Protein AF-A0A527YZM3-F1 (afdb_monomer_lite)

Sequence (149 aa):
MTVSALVGGSALVGWNDLCHLYRPLRWGQVRGITWFAPILLNGREAQDLFDSALMQARTQACFAGFRKSNPGDPNPFATKDAADGAGDSQKVTRIEPGMIVDIGNSDMVFAQPSSQSQFGTVYLAAMQAMAAGAGITYDQLTGDLRQAN

Secondary structure (DSSP, 8-state):
------TTS-----GGG--------STT--SPPPTTTTTHHHHHHHHHHHHHHHHHHHHHH---PPPP--TT---TT--S----------------TT------S-------------HHHHHHHHHHHHHHHHTS-HHHHH--GGG--

Foldseek 3Di:
DDDPDDDPDDDDDDPVVDDQDADDPDPPDPHHDDLQVQLVVLVVVLVVLVVVVVVVVQVQLQPAAEDDDDPPDDDPPPDPPPPDDDDDPPPCPDRHGPHYDYDPDDDDDDPPPDPDDPSPVVSLVSLCSSCVSSVHHSCVRPVDCVPVD

pLDDT: mean 70.95, std 18.46, range [32.25, 92.31]

Radius of gyration: 30.12 Å; chains: 1; bounding box: 59×42×77 Å

Structure (mmCIF, N/CA/C/O backbone):
data_AF-A0A527YZM3-F1
#
_entry.id   AF-A0A527YZM3-F1
#
loop_
_atom_site.group_PDB
_atom_site.id
_atom_site.type_symbol
_atom_site.label_atom_id
_atom_site.label_alt_id
_atom_site.label_comp_id
_atom_site.label_asym_id
_atom_site.label_entity_id
_atom_site.label_seq_id
_atom_site.pdbx_PDB_ins_code
_atom_site.Cartn_x
_atom_site.Cartn_y
_atom_site.Cartn_z
_atom_site.occupancy
_atom_site.B_iso_or_equiv
_atom_site.auth_seq_id
_atom_site.auth_comp_id
_atom_site.auth_asym_id
_atom_site.auth_atom_id
_atom_site.pdbx_PDB_model_num
ATOM 1 N N . MET A 1 1 ? 29.987 -31.267 -21.619 1.00 36.47 1 MET A N 1
ATOM 2 C CA . MET A 1 1 ? 29.862 -32.084 -20.393 1.00 36.47 1 MET A CA 1
ATOM 3 C C . MET A 1 1 ? 28.502 -31.782 -19.791 1.00 36.47 1 MET A C 1
ATOM 5 O O . MET A 1 1 ? 28.274 -30.669 -19.344 1.00 36.47 1 MET A O 1
ATOM 9 N N . THR A 1 2 ? 27.567 -32.713 -19.933 1.00 41.66 2 THR A N 1
ATOM 10 C CA . THR A 1 2 ? 26.144 -32.557 -19.607 1.00 41.66 2 THR A CA 1
ATOM 11 C C . THR A 1 2 ? 25.916 -32.754 -18.113 1.00 41.66 2 THR A C 1
ATOM 13 O O . THR A 1 2 ? 25.962 -33.881 -17.623 1.00 41.66 2 THR A O 1
ATOM 16 N N . VAL A 1 3 ? 25.668 -31.665 -17.386 1.00 52.94 3 VAL A N 1
ATOM 17 C CA . VAL A 1 3 ? 25.149 -31.742 -16.019 1.00 52.94 3 VAL A CA 1
ATOM 18 C C . VAL A 1 3 ? 23.649 -31.995 -16.124 1.00 52.94 3 VAL A C 1
ATOM 20 O O . VAL A 1 3 ? 22.881 -31.109 -16.488 1.00 52.94 3 VAL A O 1
ATOM 23 N N . SER A 1 4 ? 23.248 -33.235 -15.851 1.00 54.28 4 SER A N 1
ATOM 24 C CA . SER A 1 4 ? 21.857 -33.608 -15.605 1.00 54.28 4 SER A CA 1
ATOM 25 C C . SER A 1 4 ? 21.381 -32.859 -14.361 1.00 54.28 4 SER A C 1
ATOM 27 O O . SER A 1 4 ? 21.715 -33.243 -13.240 1.00 54.28 4 SER A O 1
ATOM 29 N N . ALA A 1 5 ? 20.650 -31.762 -14.551 1.00 58.91 5 ALA A N 1
ATOM 30 C CA . ALA A 1 5 ? 20.049 -31.018 -13.457 1.00 58.91 5 ALA A CA 1
ATOM 31 C C . ALA A 1 5 ? 18.966 -31.886 -12.797 1.00 58.91 5 ALA A C 1
ATOM 33 O O . ALA A 1 5 ? 17.949 -32.212 -13.407 1.00 58.91 5 ALA A O 1
ATOM 34 N N . LEU A 1 6 ? 19.217 -32.293 -11.553 1.00 55.84 6 LEU A N 1
ATOM 35 C CA . LEU A 1 6 ? 18.223 -32.905 -10.676 1.00 55.84 6 LEU A CA 1
ATOM 36 C C . LEU A 1 6 ? 17.009 -31.972 -10.568 1.00 55.84 6 LEU A C 1
ATOM 38 O O . LEU A 1 6 ? 17.157 -30.791 -10.246 1.00 55.84 6 LEU A O 1
ATOM 42 N N . VAL A 1 7 ? 15.812 -32.507 -10.818 1.00 59.00 7 VAL A N 1
ATOM 43 C CA . VAL A 1 7 ? 14.542 -31.812 -10.574 1.00 59.00 7 VAL A CA 1
ATOM 44 C C . VAL A 1 7 ? 14.512 -31.385 -9.102 1.00 59.00 7 VAL A C 1
ATOM 46 O O . VAL A 1 7 ? 14.465 -32.230 -8.213 1.00 59.00 7 VAL A O 1
ATOM 49 N N . GLY A 1 8 ? 14.596 -30.075 -8.854 1.00 68.94 8 GLY A N 1
ATOM 50 C CA . GLY A 1 8 ? 14.582 -29.472 -7.514 1.00 68.94 8 GLY A CA 1
ATOM 51 C C . GLY A 1 8 ? 15.895 -28.823 -7.050 1.00 68.94 8 GLY A C 1
ATOM 52 O O . GLY A 1 8 ? 15.898 -28.189 -5.999 1.00 68.94 8 GLY A O 1
ATOM 53 N N . GLY A 1 9 ? 16.993 -28.934 -7.807 1.00 75.19 9 GLY A N 1
ATOM 54 C CA . GLY A 1 9 ? 18.253 -28.234 -7.513 1.00 75.19 9 GLY A CA 1
ATOM 55 C C . GLY A 1 9 ? 18.388 -26.903 -8.260 1.00 75.19 9 GLY A C 1
ATOM 56 O O . GLY A 1 9 ? 17.908 -26.769 -9.386 1.00 75.19 9 GLY A O 1
ATOM 57 N N . SER A 1 10 ? 19.071 -25.914 -7.671 1.00 81.94 10 SER A N 1
ATOM 58 C CA . SER A 1 10 ? 19.512 -24.737 -8.428 1.00 81.94 10 SER A CA 1
ATOM 59 C C . SER A 1 10 ? 20.664 -25.128 -9.362 1.00 81.94 10 SER A C 1
ATOM 61 O O . SER A 1 10 ? 21.609 -25.804 -8.957 1.00 81.94 10 SER A O 1
ATOM 63 N N . ALA A 1 11 ? 20.583 -24.722 -10.628 1.00 84.56 11 ALA A N 1
ATOM 64 C CA . ALA A 1 11 ? 21.623 -24.948 -11.626 1.00 84.56 11 ALA A CA 1
ATOM 65 C C . ALA A 1 11 ? 22.196 -23.603 -12.081 1.00 84.56 11 ALA A C 1
ATOM 67 O O . ALA A 1 11 ? 21.454 -22.640 -12.282 1.00 84.56 11 ALA A O 1
ATOM 68 N N . LEU A 1 12 ? 23.518 -23.529 -12.239 1.00 85.62 12 LEU A N 1
ATOM 69 C CA . LEU A 1 12 ? 24.164 -22.356 -12.821 1.00 85.62 12 LEU A CA 1
ATOM 70 C C . LEU A 1 12 ? 23.927 -22.361 -14.332 1.00 85.62 12 LEU A C 1
ATOM 72 O O . LEU A 1 12 ? 24.246 -23.335 -15.011 1.00 85.62 12 LEU A O 1
ATOM 76 N N . VAL A 1 13 ? 23.374 -21.265 -14.841 1.00 86.88 13 VAL A N 1
ATOM 77 C CA . VAL A 1 13 ? 23.091 -21.059 -16.264 1.00 86.88 13 VAL A CA 1
ATOM 78 C C . VAL A 1 13 ? 24.084 -20.038 -16.815 1.00 86.88 13 VAL A C 1
ATOM 80 O O . VAL A 1 13 ? 24.404 -19.052 -16.148 1.00 86.88 13 VAL A O 1
ATOM 83 N N . GLY A 1 14 ? 24.609 -20.293 -18.015 1.00 90.38 14 GLY A N 1
ATOM 84 C CA . GLY A 1 14 ? 25.520 -19.370 -18.688 1.00 90.38 14 GLY A CA 1
ATOM 85 C C . GLY A 1 14 ? 24.815 -18.070 -19.082 1.00 90.38 14 GLY A C 1
ATOM 86 O O . GLY A 1 14 ? 23.632 -18.071 -19.404 1.00 90.38 14 GLY A O 1
ATOM 87 N N . TRP A 1 15 ? 25.544 -16.950 -19.097 1.00 86.25 15 TRP A N 1
ATOM 88 C CA . TRP A 1 15 ? 24.963 -15.634 -19.407 1.00 86.25 15 TRP A CA 1
ATOM 89 C C . TRP A 1 15 ? 24.286 -15.569 -20.786 1.00 86.25 15 TRP A C 1
ATOM 91 O O . TRP A 1 15 ? 23.282 -14.885 -20.945 1.00 86.25 15 TRP A O 1
ATOM 101 N N . ASN A 1 16 ? 24.800 -16.317 -21.766 1.00 92.31 16 ASN A N 1
ATOM 102 C CA . ASN A 1 16 ? 24.246 -16.362 -23.123 1.00 92.31 16 ASN A CA 1
ATOM 103 C C . ASN A 1 16 ? 22.832 -16.963 -23.186 1.00 92.31 16 ASN A C 1
ATOM 105 O O . ASN A 1 16 ? 22.102 -16.676 -24.130 1.00 92.31 16 ASN A O 1
ATOM 109 N N . ASP A 1 17 ? 22.442 -17.745 -22.178 1.00 90.00 17 ASP A N 1
ATOM 110 C CA . ASP A 1 17 ? 21.125 -18.379 -22.093 1.00 90.00 17 ASP A CA 1
ATOM 111 C C . ASP A 1 17 ? 20.143 -17.545 -21.240 1.00 90.00 17 ASP A C 1
ATOM 113 O O . ASP A 1 17 ? 19.024 -17.977 -20.961 1.00 90.00 17 ASP A O 1
ATOM 117 N N . LEU A 1 18 ? 20.548 -16.341 -20.807 1.00 88.19 18 LEU A N 1
ATOM 118 C CA . LEU A 1 18 ? 19.763 -15.444 -19.961 1.00 88.19 18 LEU A CA 1
ATOM 119 C C . LEU A 1 18 ? 19.460 -14.129 -20.687 1.00 88.19 18 LEU A C 1
ATOM 121 O O . LEU A 1 18 ? 20.354 -13.375 -21.064 1.00 88.19 18 LEU A O 1
ATOM 125 N N . CYS A 1 19 ? 18.173 -13.798 -20.807 1.00 89.56 19 CYS A N 1
ATOM 126 C CA . CYS A 1 19 ? 17.732 -12.477 -21.246 1.00 89.56 19 CYS A CA 1
ATOM 127 C C . CYS A 1 19 ? 17.281 -11.653 -20.033 1.00 89.56 19 CYS A C 1
ATOM 129 O O . CYS A 1 19 ? 16.235 -11.921 -19.441 1.00 89.56 19 CYS A O 1
ATOM 131 N N . HIS A 1 20 ? 18.064 -10.641 -19.650 1.00 87.88 20 HIS A N 1
ATOM 132 C CA . HIS A 1 20 ? 17.682 -9.722 -18.579 1.00 87.88 20 HIS A CA 1
ATOM 133 C C . HIS A 1 20 ? 16.810 -8.584 -19.128 1.00 87.88 20 HIS A C 1
ATOM 135 O O . HIS A 1 20 ? 17.315 -7.571 -19.612 1.00 87.88 20 HIS A O 1
ATOM 141 N N . LEU A 1 21 ? 15.490 -8.754 -19.045 1.00 89.56 21 LEU A N 1
ATOM 142 C CA . LEU A 1 21 ? 14.517 -7.761 -19.493 1.00 89.56 21 LEU A CA 1
ATOM 143 C C . LEU A 1 21 ? 14.154 -6.794 -18.360 1.00 89.56 21 LEU A C 1
ATOM 145 O O . LEU A 1 21 ? 13.626 -7.199 -17.326 1.00 89.56 21 LEU A O 1
ATOM 149 N N . TYR A 1 22 ? 14.379 -5.499 -18.571 1.00 91.25 22 TYR A N 1
ATOM 150 C CA . TYR A 1 22 ? 13.883 -4.452 -17.680 1.00 91.25 22 TYR A CA 1
ATOM 151 C C . TYR A 1 22 ? 13.657 -3.136 -18.428 1.00 91.25 22 TYR A C 1
ATOM 153 O O . TYR A 1 22 ? 14.207 -2.914 -19.505 1.00 91.25 22 TYR A O 1
ATOM 161 N N . ARG A 1 23 ? 12.849 -2.241 -17.843 1.00 86.75 23 ARG A N 1
ATOM 162 C CA . ARG A 1 23 ? 12.602 -0.892 -18.372 1.00 86.75 23 ARG A CA 1
ATOM 163 C C . ARG A 1 23 ? 13.543 0.121 -17.698 1.00 86.75 23 ARG A C 1
ATOM 165 O O . ARG A 1 23 ? 13.353 0.378 -16.505 1.00 86.75 23 ARG A O 1
ATOM 172 N N . PRO A 1 24 ? 14.532 0.701 -18.405 1.00 87.94 24 PRO A N 1
ATOM 173 C CA . PRO A 1 24 ? 15.398 1.731 -17.839 1.00 87.94 24 PRO A CA 1
ATOM 174 C C . PRO A 1 24 ? 14.622 3.046 -17.685 1.00 87.94 24 PRO A C 1
ATOM 176 O O . PRO A 1 24 ? 14.065 3.564 -18.649 1.00 87.94 24 PRO A O 1
ATOM 179 N N . LEU A 1 25 ? 14.575 3.580 -16.465 1.00 87.38 25 LEU A N 1
ATOM 180 C CA . LEU A 1 25 ? 13.955 4.873 -16.142 1.00 87.38 25 LEU A CA 1
ATOM 181 C C . LEU A 1 25 ? 15.002 5.980 -15.952 1.00 87.38 25 LEU A C 1
ATOM 183 O O . LEU A 1 25 ? 14.692 7.156 -16.122 1.00 87.38 25 LEU A O 1
ATOM 187 N N . ARG A 1 26 ? 16.245 5.615 -15.610 1.00 87.06 26 ARG A N 1
ATOM 188 C CA . ARG A 1 26 ? 17.369 6.544 -15.433 1.00 87.06 26 ARG A CA 1
ATOM 189 C C . ARG A 1 26 ? 18.675 5.943 -15.956 1.00 87.06 26 ARG A C 1
ATOM 191 O O . ARG A 1 26 ? 18.864 4.727 -15.943 1.00 87.06 26 ARG A O 1
ATOM 198 N N . TRP A 1 27 ? 19.593 6.804 -16.387 1.00 86.88 27 TRP A N 1
ATOM 199 C CA . TRP A 1 27 ? 20.959 6.427 -16.762 1.00 86.88 27 TRP A CA 1
ATOM 200 C C . TRP A 1 27 ? 21.686 5.756 -15.583 1.00 86.88 27 TRP A C 1
ATOM 202 O O . TRP A 1 27 ? 21.597 6.222 -14.448 1.00 86.88 27 TRP A O 1
ATOM 212 N N . GLY A 1 28 ? 22.390 4.651 -15.854 1.00 87.75 28 GLY A N 1
ATOM 213 C CA . GLY A 1 28 ? 23.114 3.865 -14.842 1.00 87.75 28 GLY A CA 1
ATOM 214 C C . GLY A 1 28 ? 22.273 2.828 -14.083 1.00 87.75 28 GLY A C 1
ATOM 215 O O . GLY A 1 28 ? 22.784 2.169 -13.181 1.00 87.75 28 GLY A O 1
ATOM 216 N N . GLN A 1 29 ? 20.993 2.653 -14.425 1.00 89.56 29 GLN A N 1
ATOM 217 C CA . GLN A 1 29 ? 20.125 1.666 -13.782 1.00 89.56 29 GLN A CA 1
ATOM 218 C C . GLN A 1 29 ? 20.462 0.234 -14.234 1.00 89.56 29 GLN A C 1
ATOM 220 O O . GLN A 1 29 ? 20.272 -0.113 -15.399 1.00 89.56 29 GLN A O 1
ATOM 225 N N . VAL A 1 30 ? 20.909 -0.604 -13.290 1.00 86.75 30 VAL A N 1
ATOM 226 C CA . VAL A 1 30 ? 21.290 -2.014 -13.527 1.00 86.75 30 VAL A CA 1
ATOM 227 C C . VAL A 1 30 ? 20.115 -2.986 -13.339 1.00 86.75 30 VAL A C 1
ATOM 229 O O . VAL A 1 30 ? 20.194 -4.120 -13.787 1.00 86.75 30 VAL A O 1
ATOM 232 N N . ARG A 1 31 ? 19.021 -2.578 -12.677 1.00 89.12 31 ARG A N 1
ATOM 233 C CA . ARG A 1 31 ? 17.845 -3.429 -12.391 1.00 89.12 31 ARG A CA 1
ATOM 234 C C . ARG A 1 31 ? 16.541 -2.686 -12.631 1.00 89.12 31 ARG A C 1
ATOM 236 O O . ARG A 1 31 ? 16.467 -1.490 -12.362 1.00 89.12 31 ARG A O 1
ATOM 243 N N . GLY A 1 32 ? 15.503 -3.393 -13.068 1.00 88.88 32 GLY A N 1
ATOM 244 C CA . GLY A 1 32 ? 14.159 -2.831 -13.207 1.00 88.88 32 GLY A CA 1
ATOM 245 C C . GLY A 1 32 ? 13.563 -2.371 -11.876 1.00 88.88 32 GLY A C 1
ATOM 246 O O . GLY A 1 32 ? 13.768 -3.003 -10.843 1.00 88.88 32 GLY A O 1
ATOM 247 N N . ILE A 1 33 ? 12.810 -1.272 -11.913 1.00 89.00 33 ILE A N 1
ATOM 248 C CA . ILE A 1 33 ? 11.929 -0.863 -10.813 1.00 89.00 33 ILE A CA 1
ATOM 249 C C . ILE A 1 33 ? 10.553 -1.474 -11.089 1.00 89.00 33 ILE A C 1
ATOM 251 O O . ILE A 1 33 ? 10.064 -1.408 -12.218 1.00 89.00 33 ILE A O 1
ATOM 255 N N . THR A 1 34 ? 9.944 -2.079 -10.069 1.00 88.25 34 THR A N 1
ATOM 256 C CA . THR A 1 34 ? 8.600 -2.662 -10.181 1.00 88.25 34 THR A CA 1
ATOM 257 C C . THR A 1 34 ? 7.547 -1.585 -10.449 1.00 88.25 34 THR A C 1
ATOM 259 O O . THR A 1 34 ? 7.631 -0.477 -9.918 1.00 88.25 34 THR A O 1
ATOM 262 N N . TRP A 1 35 ? 6.525 -1.911 -11.241 1.00 85.75 35 TRP A N 1
ATOM 263 C CA . TRP A 1 35 ? 5.382 -1.022 -11.470 1.00 85.75 35 TRP A CA 1
ATOM 264 C C . TRP A 1 35 ? 4.565 -0.751 -10.205 1.00 85.75 35 TRP A C 1
ATOM 266 O O . TRP A 1 35 ? 3.903 0.274 -10.134 1.00 85.75 35 TRP A O 1
ATOM 276 N N . PHE A 1 36 ? 4.668 -1.607 -9.185 1.00 87.31 36 PHE A N 1
ATOM 277 C CA . PHE A 1 36 ? 3.984 -1.422 -7.901 1.00 87.31 36 PHE A CA 1
ATOM 278 C C . PHE A 1 36 ? 4.716 -0.483 -6.935 1.00 87.31 36 PHE A C 1
ATOM 280 O O . PHE A 1 36 ? 4.185 -0.168 -5.874 1.00 87.31 36 PHE A O 1
ATOM 287 N N . ALA A 1 37 ? 5.915 -0.003 -7.286 1.00 89.31 37 ALA A N 1
ATOM 288 C CA . ALA A 1 37 ? 6.712 0.879 -6.437 1.00 89.31 37 ALA A CA 1
ATOM 289 C C . ALA A 1 37 ? 5.948 2.113 -5.899 1.00 89.31 37 ALA A C 1
ATOM 291 O O . ALA A 1 37 ? 6.059 2.364 -4.699 1.00 89.31 37 ALA A O 1
ATOM 292 N N . PRO A 1 38 ? 5.146 2.856 -6.696 1.00 86.81 38 PRO A N 1
ATOM 293 C CA . PRO A 1 38 ? 4.397 4.015 -6.195 1.00 86.81 38 PRO A CA 1
ATOM 294 C C . PRO A 1 38 ? 3.220 3.658 -5.270 1.00 86.81 38 PRO A C 1
ATOM 296 O O . PRO A 1 38 ? 2.677 4.536 -4.606 1.00 86.81 38 PRO A O 1
ATOM 299 N N . ILE A 1 39 ? 2.813 2.388 -5.210 1.00 91.19 39 ILE A N 1
ATOM 300 C CA . ILE A 1 39 ? 1.630 1.943 -4.457 1.00 91.19 39 ILE A CA 1
ATOM 301 C C . ILE A 1 39 ? 2.014 1.394 -3.087 1.00 91.19 39 ILE A C 1
ATOM 303 O O . ILE A 1 39 ? 1.189 1.401 -2.183 1.00 91.19 39 ILE A O 1
ATOM 307 N N . LEU A 1 40 ? 3.262 0.950 -2.904 1.00 90.75 40 LEU A N 1
ATOM 308 C CA . LEU A 1 40 ? 3.697 0.248 -1.692 1.00 90.75 40 LEU A CA 1
ATOM 309 C C . LEU A 1 40 ? 3.356 0.994 -0.396 1.00 90.75 40 LEU A C 1
ATOM 311 O O . LEU A 1 40 ? 2.886 0.373 0.555 1.00 90.75 40 LEU A O 1
ATOM 315 N N . LEU A 1 41 ? 3.573 2.313 -0.362 1.00 90.88 41 LEU A N 1
ATOM 316 C CA . LEU A 1 41 ? 3.270 3.119 0.820 1.00 90.88 41 LEU A CA 1
ATOM 317 C C . LEU A 1 41 ? 1.757 3.225 1.059 1.00 90.88 41 LEU A C 1
ATOM 319 O O . LEU A 1 41 ? 1.295 2.909 2.150 1.00 90.88 41 LEU A O 1
ATOM 323 N N . ASN A 1 42 ? 0.992 3.569 0.021 1.00 88.50 42 ASN A N 1
ATOM 324 C CA . ASN A 1 42 ? -0.470 3.656 0.097 1.00 88.50 42 ASN A CA 1
ATOM 325 C C . ASN A 1 42 ? -1.109 2.316 0.503 1.00 88.50 42 ASN A C 1
ATOM 327 O O . ASN A 1 42 ? -2.053 2.288 1.286 1.00 88.50 42 ASN A O 1
ATOM 331 N N . GLY A 1 43 ? -0.580 1.194 0.003 1.00 89.62 43 GLY A N 1
ATOM 332 C CA . GLY A 1 43 ? -1.045 -0.146 0.362 1.00 89.62 43 GLY A CA 1
ATOM 333 C C . GLY A 1 43 ? -0.811 -0.475 1.831 1.00 89.62 43 GLY A C 1
ATOM 334 O O . GLY A 1 43 ? -1.695 -1.032 2.480 1.00 89.62 43 GLY A O 1
ATOM 335 N N . ARG A 1 44 ? 0.341 -0.072 2.377 1.00 91.25 44 ARG A N 1
ATOM 336 C CA . ARG A 1 44 ? 0.622 -0.204 3.808 1.00 91.25 44 ARG A CA 1
ATOM 337 C C . ARG A 1 44 ? -0.334 0.641 4.647 1.00 91.25 44 ARG A C 1
ATOM 339 O O . ARG A 1 44 ? -0.937 0.121 5.575 1.00 91.25 44 ARG A O 1
ATOM 346 N N . GLU A 1 45 ? -0.501 1.912 4.304 1.00 89.69 45 GLU A N 1
ATOM 347 C CA . GLU A 1 45 ? -1.387 2.820 5.042 1.00 89.69 45 GLU A CA 1
ATOM 348 C C . GLU A 1 45 ? -2.849 2.352 5.003 1.00 89.69 45 GLU A C 1
ATOM 350 O O . GLU A 1 45 ? -3.5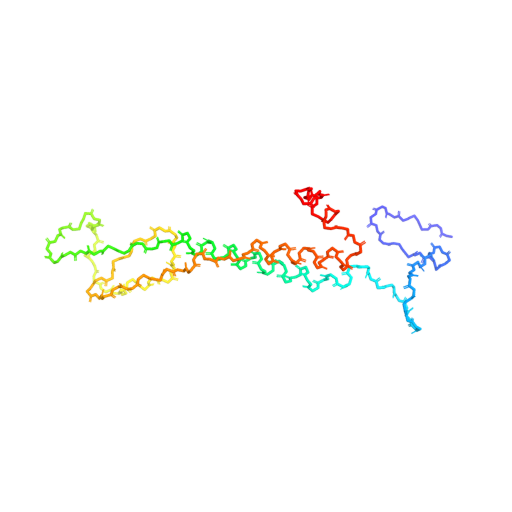47 2.407 6.015 1.00 89.69 45 GLU A O 1
ATOM 355 N N . ALA A 1 46 ? -3.306 1.815 3.867 1.00 89.44 46 ALA A N 1
ATOM 356 C CA . ALA A 1 46 ? -4.632 1.216 3.752 1.00 89.44 46 ALA A CA 1
ATOM 357 C C . ALA A 1 46 ? -4.793 -0.010 4.668 1.00 89.44 46 ALA A C 1
ATOM 359 O O . ALA A 1 46 ? -5.841 -0.177 5.292 1.00 89.44 46 ALA A O 1
ATOM 360 N N . GLN A 1 47 ? -3.764 -0.856 4.771 1.00 90.88 47 GLN A N 1
ATOM 361 C CA . GLN A 1 47 ? -3.768 -2.005 5.676 1.00 90.88 47 GLN A CA 1
ATOM 362 C C . GLN A 1 47 ? -3.779 -1.574 7.152 1.00 90.88 47 GLN A C 1
ATOM 364 O O . GLN A 1 47 ? -4.546 -2.127 7.940 1.00 90.88 47 GLN A O 1
ATOM 369 N N . ASP A 1 48 ? -2.994 -0.559 7.516 1.00 90.94 48 ASP A N 1
ATOM 370 C CA . ASP A 1 48 ? -2.952 -0.016 8.879 1.00 90.94 48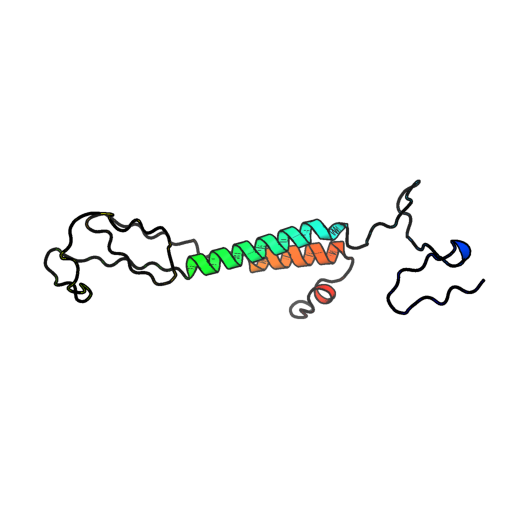 ASP A CA 1
ATOM 371 C C . ASP A 1 48 ? -4.305 0.626 9.267 1.00 90.94 48 ASP A C 1
ATOM 373 O O . ASP A 1 48 ? -4.807 0.456 10.385 1.00 90.94 48 ASP A O 1
ATOM 377 N N . LEU A 1 49 ? -4.961 1.311 8.323 1.00 88.94 49 LEU A N 1
ATOM 378 C CA . LEU A 1 49 ? -6.310 1.852 8.509 1.00 88.94 49 LEU A CA 1
ATOM 379 C C . LEU A 1 49 ? -7.335 0.737 8.770 1.00 88.94 49 LEU A C 1
ATOM 381 O O . LEU A 1 49 ? -8.183 0.863 9.652 1.00 88.94 49 LEU A O 1
ATOM 385 N N . PHE A 1 50 ?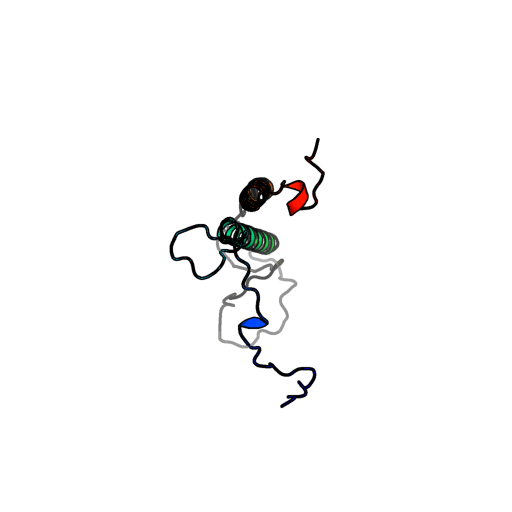 -7.263 -0.365 8.025 1.00 88.94 50 PHE A N 1
ATOM 386 C CA . PHE A 1 50 ? -8.137 -1.517 8.240 1.00 88.94 50 PHE A CA 1
ATOM 387 C C . PHE A 1 50 ? -7.965 -2.148 9.616 1.00 88.94 50 PHE A C 1
ATOM 389 O O . PHE A 1 50 ? -8.957 -2.440 10.286 1.00 88.94 50 PHE A O 1
ATOM 396 N N . ASP A 1 51 ? -6.720 -2.373 10.028 1.00 90.75 51 ASP A N 1
ATOM 397 C CA . ASP A 1 51 ? -6.434 -3.022 11.304 1.00 90.75 51 ASP A CA 1
ATOM 398 C C . ASP A 1 51 ? -6.874 -2.146 12.481 1.00 90.75 51 ASP A C 1
ATOM 400 O O . ASP A 1 51 ? -7.547 -2.616 13.400 1.00 90.75 51 ASP A O 1
ATOM 404 N N . SER A 1 52 ? -6.615 -0.837 12.408 1.00 87.69 52 SER A N 1
ATOM 405 C CA . SER A 1 52 ? -7.079 0.113 13.425 1.00 87.69 52 SER A CA 1
ATOM 406 C C . SER A 1 52 ? -8.607 0.185 13.510 1.00 87.69 52 SER A C 1
ATOM 408 O O . SER A 1 52 ? -9.158 0.183 14.614 1.00 87.69 52 SER A O 1
ATOM 410 N N . ALA A 1 53 ? -9.313 0.164 12.377 1.00 87.06 53 ALA A N 1
ATOM 411 C CA . ALA A 1 53 ? -10.773 0.124 12.356 1.00 87.06 53 ALA A CA 1
ATOM 412 C C . ALA A 1 53 ? -11.327 -1.183 12.946 1.00 87.06 53 ALA A C 1
ATOM 414 O O . ALA A 1 53 ? -12.287 -1.162 13.720 1.00 87.06 53 ALA A O 1
ATOM 415 N N . LEU A 1 54 ? -10.699 -2.323 12.647 1.00 87.00 54 LEU A N 1
ATOM 416 C CA . LEU A 1 54 ? -11.069 -3.611 13.229 1.00 87.00 54 LEU A CA 1
ATOM 417 C C . LEU A 1 54 ? -10.810 -3.640 14.743 1.00 87.00 54 LEU A C 1
ATOM 419 O O . LEU A 1 54 ? -11.642 -4.133 15.507 1.00 87.00 54 LEU A O 1
ATOM 423 N N . MET A 1 55 ? -9.684 -3.089 15.195 1.00 85.94 55 MET A N 1
ATOM 424 C CA . MET A 1 55 ? -9.349 -2.965 16.612 1.00 85.94 55 MET A CA 1
ATOM 425 C C . MET A 1 55 ? -10.324 -2.038 17.348 1.00 85.94 55 MET A C 1
ATOM 427 O O . MET A 1 55 ? -10.748 -2.354 18.465 1.00 85.94 55 MET A O 1
ATOM 431 N N . GLN A 1 56 ? -10.738 -0.938 16.716 1.00 83.00 56 GLN A N 1
ATOM 432 C CA . GLN A 1 56 ? -11.766 -0.048 17.246 1.00 83.00 56 GLN A CA 1
ATOM 433 C C . GLN A 1 56 ? -13.102 -0.782 17.379 1.00 83.00 56 GLN A C 1
ATOM 435 O O . GLN A 1 56 ? -13.705 -0.733 18.447 1.00 83.00 56 GLN A O 1
ATOM 440 N N . ALA A 1 57 ? -13.535 -1.512 16.348 1.00 82.69 57 ALA A N 1
ATOM 441 C CA . ALA A 1 57 ? -14.775 -2.287 16.384 1.00 82.69 57 ALA A CA 1
ATOM 442 C C . ALA A 1 57 ? -14.751 -3.365 17.481 1.00 82.69 57 ALA A C 1
ATOM 444 O O . ALA A 1 57 ? -15.730 -3.539 18.205 1.00 82.69 57 ALA A O 1
ATOM 445 N N . ARG A 1 58 ? -13.612 -4.047 17.665 1.00 81.25 58 ARG A N 1
ATOM 446 C CA . ARG A 1 58 ? -13.410 -4.999 18.770 1.00 81.25 58 ARG A CA 1
ATOM 447 C C . ARG A 1 58 ? -13.518 -4.314 20.129 1.00 81.25 58 ARG A C 1
ATOM 449 O O . ARG A 1 58 ? -14.227 -4.806 20.994 1.00 81.25 58 ARG A O 1
ATOM 456 N N . THR A 1 59 ? -12.868 -3.164 20.297 1.00 78.31 59 THR A N 1
ATOM 457 C CA . THR A 1 59 ? -12.925 -2.379 21.542 1.00 78.31 59 THR A CA 1
ATOM 458 C C . THR A 1 59 ? -14.337 -1.867 21.828 1.00 78.31 59 THR A C 1
ATOM 460 O O . THR A 1 59 ? -14.783 -1.908 22.967 1.00 78.31 59 THR A O 1
ATOM 463 N N . GLN A 1 60 ? -15.066 -1.426 20.802 1.00 75.19 60 GLN A N 1
ATOM 464 C CA . GLN A 1 60 ? -16.456 -0.981 20.922 1.00 75.19 60 GLN A CA 1
ATOM 465 C C . GLN A 1 60 ? -17.405 -2.125 21.281 1.00 75.19 60 GLN A C 1
ATOM 467 O O . GLN A 1 60 ? -18.318 -1.927 22.074 1.00 75.19 60 GLN A O 1
ATOM 472 N N . ALA A 1 61 ? -17.183 -3.326 20.740 1.00 71.31 61 ALA A N 1
ATOM 473 C CA . ALA A 1 61 ? -17.938 -4.512 21.136 1.00 71.31 61 ALA A CA 1
ATOM 474 C C . ALA A 1 61 ? -17.694 -4.881 22.608 1.00 71.31 61 ALA A C 1
ATOM 476 O O . ALA A 1 61 ? -18.549 -5.513 23.233 1.00 71.31 61 ALA A O 1
ATOM 477 N N . CYS A 1 62 ? -16.571 -4.446 23.189 1.00 69.94 62 CYS A N 1
ATOM 478 C CA . CYS A 1 62 ? -16.307 -4.567 24.613 1.00 69.94 62 CYS A CA 1
ATOM 479 C C . CYS A 1 62 ? -17.088 -3.552 25.455 1.00 69.94 62 CYS A C 1
ATOM 481 O O . CYS A 1 62 ? -16.508 -2.738 26.171 1.00 69.94 62 CYS A O 1
ATOM 483 N N . PHE A 1 63 ? -18.418 -3.631 25.425 1.00 59.22 63 PHE A N 1
ATOM 484 C CA . PHE A 1 63 ? -19.250 -2.964 26.419 1.00 59.22 63 PHE A CA 1
ATOM 485 C C . PHE A 1 63 ? -19.047 -3.639 27.779 1.00 59.22 63 PHE A C 1
ATOM 487 O O . PHE A 1 63 ? -19.573 -4.723 28.034 1.00 59.22 63 PHE A O 1
ATOM 494 N N . ALA A 1 64 ? -18.268 -3.001 28.651 1.00 55.09 64 ALA A N 1
ATOM 495 C CA . ALA A 1 64 ? -18.240 -3.327 30.067 1.00 55.09 64 ALA A CA 1
ATOM 496 C C . ALA A 1 64 ? -19.391 -2.578 30.752 1.00 55.09 64 ALA A C 1
ATOM 498 O O . ALA A 1 64 ? -19.345 -1.358 30.916 1.00 55.09 64 ALA A O 1
ATOM 499 N N . GLY A 1 65 ? -20.476 -3.281 31.075 1.00 52.78 65 GLY A N 1
ATOM 500 C CA . GLY A 1 65 ? -21.580 -2.704 31.840 1.00 52.78 65 GLY A CA 1
ATOM 501 C C . GLY A 1 65 ? -21.267 -2.847 33.317 1.00 52.78 65 GLY A C 1
ATOM 502 O O . GLY A 1 65 ? -21.164 -3.959 33.783 1.00 52.78 65 GLY A O 1
ATOM 503 N N . PHE A 1 66 ? -21.100 -1.785 34.088 1.00 54.44 66 PHE A N 1
ATOM 504 C CA . PHE A 1 66 ? -20.820 -1.934 35.520 1.00 54.44 66 PHE A CA 1
ATOM 505 C C . PHE A 1 66 ? -22.134 -1.884 36.318 1.00 54.44 66 PHE A C 1
ATOM 507 O O . PHE A 1 66 ? -23.002 -1.051 36.042 1.00 54.44 66 PHE A O 1
ATOM 514 N N . ARG A 1 67 ? -22.317 -2.787 37.292 1.00 44.84 67 ARG A N 1
ATOM 515 C CA . ARG A 1 67 ? -23.543 -2.864 38.111 1.00 44.84 67 ARG A CA 1
ATOM 516 C C . ARG A 1 67 ? -23.415 -1.972 39.348 1.00 44.84 67 ARG A C 1
ATOM 518 O O . ARG A 1 67 ? -22.560 -2.206 40.192 1.00 44.84 67 ARG A O 1
ATOM 525 N N . LYS A 1 68 ? -24.342 -1.022 39.510 1.00 60.78 68 LYS A N 1
ATOM 526 C CA . LYS A 1 68 ? -24.575 -0.304 40.773 1.00 60.78 68 LYS A CA 1
ATOM 527 C C . LYS A 1 68 ? -25.355 -1.208 41.731 1.00 60.78 68 LYS A C 1
ATOM 529 O O . LYS A 1 68 ? -26.461 -1.629 41.397 1.00 60.78 68 LYS A O 1
ATOM 534 N N . SER A 1 69 ? -24.823 -1.465 42.919 1.00 49.84 69 SER A N 1
ATOM 535 C CA . SER A 1 69 ? -25.597 -2.053 44.020 1.00 49.84 69 SER A CA 1
ATOM 536 C C . SER A 1 69 ? -25.882 -0.962 45.055 1.00 49.84 69 SER A C 1
ATOM 538 O O . SER A 1 69 ? -24.976 -0.225 45.441 1.00 49.84 69 SER A O 1
ATOM 540 N N . ASN A 1 70 ? -27.141 -0.816 45.479 1.00 48.28 70 ASN A N 1
ATOM 541 C CA . ASN A 1 70 ? -27.483 0.052 46.608 1.00 48.28 70 ASN A CA 1
ATOM 542 C C . ASN A 1 70 ? -27.037 -0.615 47.925 1.00 48.28 70 ASN A C 1
ATOM 544 O O . ASN A 1 70 ? -27.002 -1.848 47.995 1.00 48.28 70 ASN A O 1
ATOM 548 N N . PRO A 1 71 ? -26.726 0.156 48.984 1.00 42.09 71 PRO A N 1
ATOM 549 C CA . PRO A 1 71 ? -26.364 -0.420 50.274 1.00 42.09 71 PRO A CA 1
ATOM 550 C C . PRO A 1 71 ? -27.567 -1.192 50.839 1.00 42.09 71 PRO A C 1
ATOM 552 O O . PRO A 1 71 ? -28.545 -0.581 51.263 1.00 42.09 71 PRO A O 1
ATOM 555 N N . GLY A 1 72 ? -27.509 -2.528 50.808 1.00 54.38 72 GLY A N 1
ATOM 556 C CA . GLY A 1 72 ? -28.523 -3.411 51.399 1.00 54.38 72 GLY A CA 1
ATOM 557 C C . GLY A 1 72 ? -29.112 -4.494 50.488 1.00 54.38 72 GLY A C 1
ATOM 558 O O . GLY A 1 72 ? -29.824 -5.352 51.004 1.00 54.38 72 GLY A O 1
ATOM 559 N N . ASP A 1 73 ? -28.818 -4.512 49.183 1.00 50.81 73 ASP A N 1
ATOM 560 C CA . ASP A 1 73 ? -29.347 -5.558 48.291 1.00 50.81 73 ASP A CA 1
ATOM 561 C C . ASP A 1 73 ? -28.486 -6.839 48.312 1.00 50.81 73 ASP A C 1
ATOM 563 O O . ASP A 1 73 ? -27.269 -6.763 48.106 1.00 50.81 73 ASP A O 1
ATOM 567 N N . PRO A 1 74 ? -29.078 -8.034 48.520 1.00 50.88 74 PRO A N 1
ATOM 568 C CA . PRO A 1 74 ? -28.336 -9.288 48.497 1.00 50.88 74 PRO A CA 1
ATOM 569 C C . PRO A 1 74 ? -27.796 -9.577 47.090 1.00 50.88 74 PRO A C 1
ATOM 571 O O . PRO A 1 74 ? -28.526 -9.528 46.101 1.00 50.88 74 PRO A O 1
ATOM 574 N N . ASN A 1 75 ? -26.498 -9.886 47.010 1.00 52.22 75 ASN A N 1
ATOM 575 C CA . ASN A 1 75 ? -25.786 -10.213 45.777 1.00 52.22 75 ASN A CA 1
ATOM 576 C C . ASN A 1 75 ? -26.080 -11.670 45.349 1.00 52.22 75 ASN A C 1
ATOM 578 O O . ASN A 1 75 ? -25.621 -12.592 46.026 1.00 52.22 75 ASN A O 1
ATOM 582 N N . PRO A 1 76 ? -26.797 -11.920 44.235 1.00 52.16 76 PRO A N 1
ATOM 583 C CA . PRO A 1 76 ? -27.106 -13.276 43.778 1.00 52.16 76 PRO A CA 1
ATOM 584 C C . PRO A 1 76 ? -25.920 -14.003 43.113 1.00 52.16 76 PRO A C 1
ATOM 586 O O . PRO A 1 76 ? -26.050 -15.180 42.794 1.00 52.16 76 PRO A O 1
ATOM 589 N N . PHE A 1 77 ? -24.771 -13.339 42.921 1.00 50.59 77 PHE A N 1
ATOM 590 C CA . PHE A 1 77 ? -23.554 -13.927 42.337 1.00 50.59 77 PHE A CA 1
ATOM 591 C C . PHE A 1 77 ? -22.415 -14.131 43.344 1.00 50.59 77 PHE A C 1
ATOM 593 O O . PHE A 1 77 ? -21.322 -14.538 42.956 1.00 50.59 77 PHE A O 1
ATOM 600 N N . ALA A 1 78 ? -22.648 -13.880 44.636 1.00 48.31 78 ALA A N 1
ATOM 601 C CA . ALA A 1 78 ? -21.688 -14.235 45.673 1.00 48.31 78 ALA A CA 1
ATOM 602 C C . ALA A 1 78 ? -21.644 -15.765 45.812 1.00 48.31 78 ALA A C 1
ATOM 604 O O . ALA A 1 78 ? -22.419 -16.366 46.559 1.00 48.31 78 ALA A O 1
ATOM 605 N N . THR A 1 79 ? -20.743 -16.410 45.073 1.00 41.06 79 THR A N 1
ATOM 606 C CA . THR A 1 79 ? -20.319 -17.774 45.379 1.00 41.06 79 THR A CA 1
ATOM 607 C C . THR A 1 79 ? -19.814 -17.780 46.818 1.00 41.06 79 THR A C 1
ATOM 609 O O . THR A 1 79 ? -18.859 -17.081 47.157 1.00 41.06 79 THR A O 1
ATOM 612 N N . LYS A 1 80 ? -20.513 -18.522 47.681 1.00 41.94 80 LYS A N 1
ATOM 613 C CA . LYS A 1 80 ? -20.112 -18.818 49.058 1.00 41.94 80 LYS A CA 1
ATOM 614 C C . LYS A 1 80 ? -18.819 -19.635 49.032 1.00 41.94 80 LYS A C 1
ATOM 616 O O . LYS A 1 80 ? -18.920 -20.835 49.171 1.00 41.94 80 LYS A O 1
ATOM 621 N N . ASP A 1 81 ? -17.665 -19.015 48.808 1.00 37.88 81 ASP A N 1
ATOM 622 C CA . ASP A 1 81 ? -16.334 -19.603 49.038 1.00 37.88 81 ASP A CA 1
ATOM 623 C C . ASP A 1 81 ? -15.262 -18.501 48.986 1.00 37.88 81 ASP A C 1
ATOM 625 O O . ASP A 1 81 ? -14.386 -18.471 48.130 1.00 37.88 81 ASP A O 1
ATOM 629 N N . ALA A 1 82 ? -15.347 -17.539 49.903 1.00 39.06 82 ALA A N 1
ATOM 630 C CA . ALA A 1 82 ? -14.232 -16.635 50.188 1.00 39.06 82 ALA A CA 1
ATOM 631 C C . ALA A 1 82 ? -14.152 -16.378 51.695 1.00 39.06 82 ALA A C 1
ATOM 633 O O . ALA A 1 82 ? -14.212 -15.249 52.174 1.00 39.06 82 ALA A O 1
ATOM 634 N N . ALA A 1 83 ? -14.073 -17.471 52.452 1.00 36.94 83 ALA A N 1
ATOM 635 C CA . ALA A 1 83 ? -13.483 -17.462 53.778 1.00 36.94 83 ALA A CA 1
ATOM 636 C C . ALA A 1 83 ? -12.037 -17.941 53.633 1.00 36.94 83 ALA A C 1
ATOM 638 O O . ALA A 1 83 ? -11.722 -19.057 54.009 1.00 36.94 83 ALA A O 1
ATOM 639 N N . ASP A 1 84 ? -11.188 -17.108 53.041 1.00 32.25 84 ASP A N 1
ATOM 640 C CA . ASP A 1 84 ? -9.764 -17.123 53.343 1.00 32.25 84 ASP A CA 1
ATOM 641 C C . ASP A 1 84 ? -9.201 -15.726 53.102 1.00 32.25 84 ASP A C 1
ATOM 643 O O . ASP A 1 84 ? -9.462 -15.070 52.093 1.00 32.25 84 ASP A O 1
ATOM 647 N N . GLY A 1 85 ? -8.529 -15.227 54.134 1.00 37.47 85 GLY A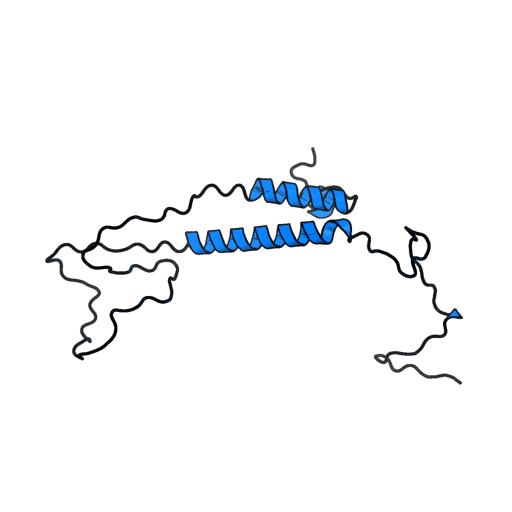 N 1
ATOM 648 C CA . GLY A 1 85 ? -7.961 -13.897 54.160 1.00 37.47 85 GLY A CA 1
ATOM 649 C C . GLY A 1 85 ? -6.782 -13.740 53.204 1.00 37.47 85 GLY A C 1
ATOM 650 O O . GLY A 1 85 ? -6.123 -14.698 52.819 1.00 37.47 85 GLY A O 1
ATOM 651 N N . ALA A 1 86 ? -6.481 -12.466 52.962 1.00 33.34 86 ALA A N 1
ATO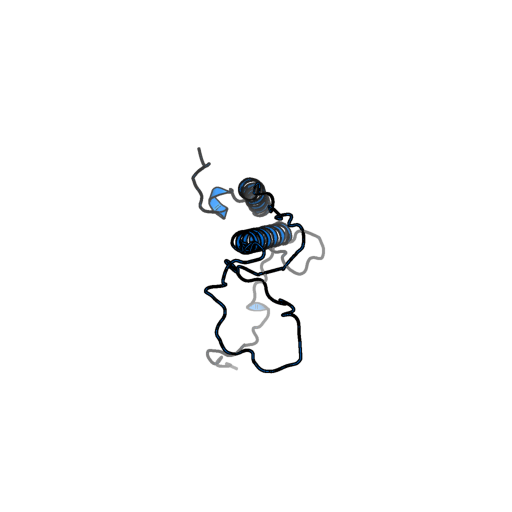M 652 C CA . ALA A 1 86 ? -5.337 -11.933 52.232 1.00 33.34 86 ALA A CA 1
ATOM 653 C C . ALA A 1 86 ? -5.429 -11.947 50.699 1.00 33.34 86 ALA A C 1
ATOM 655 O O . ALA A 1 86 ? -5.529 -12.979 50.049 1.00 33.34 86 ALA A O 1
ATOM 656 N N . GLY A 1 87 ? -5.201 -10.753 50.146 1.00 35.12 87 GLY A N 1
ATOM 657 C CA . GLY A 1 87 ? -4.539 -10.604 48.859 1.00 35.12 87 GLY A CA 1
ATOM 658 C C . GLY A 1 87 ? -5.446 -10.146 47.731 1.00 35.12 87 GLY A C 1
ATOM 659 O O . GLY A 1 87 ? -6.291 -10.887 47.257 1.00 35.12 87 GLY A O 1
ATOM 660 N N . ASP A 1 88 ? -5.147 -8.944 47.248 1.00 35.75 88 ASP A N 1
ATOM 661 C CA . ASP A 1 88 ? -5.447 -8.507 45.889 1.00 35.75 88 ASP A CA 1
ATOM 662 C C . AS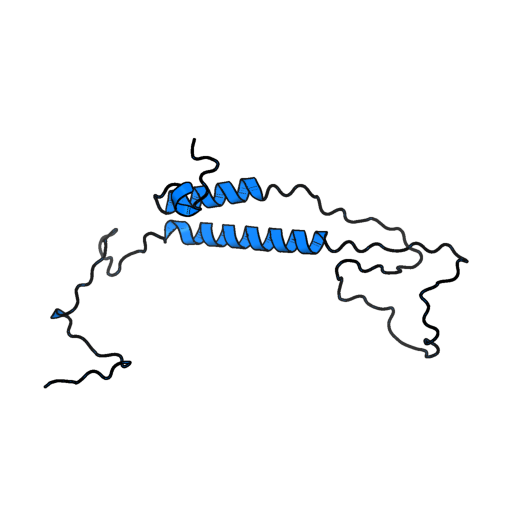P A 1 88 ? -6.928 -8.213 45.609 1.00 35.75 88 ASP A C 1
ATOM 664 O O . ASP A 1 88 ? -7.692 -9.019 45.082 1.00 35.75 88 ASP A O 1
ATOM 668 N N . SER A 1 89 ? -7.316 -6.969 45.916 1.00 43.62 89 SER A N 1
ATOM 669 C CA . SER A 1 89 ? -8.355 -6.260 45.172 1.00 43.62 89 SER A CA 1
ATOM 670 C C . SER A 1 89 ? -8.143 -6.569 43.697 1.00 43.62 89 SER A C 1
ATOM 672 O O . SER A 1 89 ? -7.172 -6.065 43.142 1.00 43.62 89 SER A O 1
ATOM 674 N N . GLN A 1 90 ? -8.987 -7.436 43.122 1.00 49.69 90 GLN A N 1
ATOM 675 C CA . GLN A 1 90 ? -8.904 -7.940 41.751 1.00 49.69 90 GLN A CA 1
ATOM 676 C C . GLN A 1 90 ? -8.460 -6.822 40.807 1.00 49.69 90 GLN A C 1
ATOM 678 O O . GLN A 1 90 ? -9.262 -6.010 40.341 1.00 49.69 90 GLN A O 1
ATOM 683 N N . LYS A 1 91 ? -7.148 -6.735 40.565 1.00 45.84 91 LYS A N 1
ATOM 684 C CA . LYS A 1 91 ? -6.561 -5.781 39.637 1.00 45.84 91 LYS A CA 1
ATOM 685 C C . LYS A 1 91 ? -6.865 -6.347 38.270 1.00 45.84 91 LYS A C 1
ATOM 687 O O . LYS A 1 91 ? -6.089 -7.124 37.716 1.00 45.84 91 LYS A O 1
ATOM 692 N N . VAL A 1 92 ? -8.043 -5.995 37.766 1.00 50.19 92 VAL A N 1
ATOM 693 C CA . VAL A 1 92 ? -8.519 -6.390 36.447 1.00 50.19 92 VAL A CA 1
ATOM 694 C C . VAL A 1 92 ? -7.487 -5.921 35.426 1.00 50.19 92 VAL A C 1
ATOM 696 O O . VAL A 1 92 ? -7.390 -4.746 35.089 1.00 50.19 92 VAL A O 1
ATOM 699 N N . THR A 1 93 ? -6.656 -6.856 34.982 1.00 52.41 93 THR A N 1
ATOM 700 C CA . THR A 1 93 ? -5.552 -6.627 34.041 1.00 52.41 93 THR A CA 1
ATOM 701 C C . THR A 1 93 ? -5.972 -6.951 32.608 1.00 52.41 93 THR A C 1
ATOM 703 O O . THR A 1 93 ? -5.187 -6.785 31.677 1.00 52.41 93 THR A O 1
ATOM 706 N N . ARG A 1 94 ? -7.221 -7.397 32.413 1.00 50.81 94 ARG A N 1
ATOM 707 C CA . ARG A 1 94 ? -7.770 -7.819 31.125 1.00 50.81 94 ARG A CA 1
ATOM 708 C C . ARG A 1 94 ? -9.251 -7.459 31.045 1.00 50.81 94 ARG A C 1
ATOM 710 O O . ARG A 1 94 ? -10.034 -7.895 31.880 1.00 50.81 94 ARG A O 1
ATOM 717 N N . ILE A 1 95 ? -9.613 -6.646 30.054 1.00 58.22 95 ILE A N 1
ATOM 718 C CA . ILE A 1 95 ? -10.999 -6.258 29.770 1.00 58.22 95 ILE A CA 1
ATOM 719 C C . ILE A 1 95 ? -11.463 -7.068 28.562 1.00 58.22 95 ILE A C 1
ATOM 721 O O . ILE A 1 95 ? -10.887 -6.952 27.481 1.00 58.22 95 ILE A O 1
ATOM 725 N N . GLU A 1 96 ? -12.475 -7.908 28.764 1.00 57.75 96 GLU A N 1
ATOM 726 C CA . GLU A 1 96 ? -13.082 -8.739 27.722 1.00 57.75 96 GLU A CA 1
ATOM 727 C C . GLU A 1 96 ? -14.498 -8.249 27.378 1.00 57.75 96 GLU A C 1
ATOM 729 O O . GLU A 1 96 ? -15.155 -7.613 28.214 1.00 57.75 96 GLU A O 1
ATOM 734 N N . PRO A 1 97 ? -14.984 -8.513 26.151 1.00 53.59 97 PRO A N 1
ATOM 735 C CA . PRO A 1 97 ? -16.295 -8.042 25.750 1.00 53.59 97 PRO A CA 1
ATOM 736 C C . PRO A 1 97 ? -17.435 -8.637 26.581 1.00 53.59 97 PRO A C 1
ATOM 738 O O . PRO A 1 97 ? -17.529 -9.853 26.721 1.00 53.59 97 PRO A O 1
ATOM 741 N N . GLY A 1 98 ? -18.317 -7.778 27.111 1.00 52.28 98 GLY A N 1
ATOM 742 C CA . GLY A 1 98 ? -19.465 -8.180 27.937 1.00 52.28 98 GLY A CA 1
ATOM 743 C C . GLY A 1 98 ? -19.175 -8.328 29.437 1.00 52.28 98 GLY A C 1
ATOM 744 O O . GLY A 1 98 ? -20.027 -8.821 30.174 1.00 52.28 98 GLY A O 1
ATOM 745 N N . MET A 1 99 ? -17.998 -7.912 29.912 1.00 59.53 99 MET A N 1
ATOM 746 C CA . MET A 1 99 ? -17.624 -8.046 31.321 1.00 59.53 99 MET A CA 1
ATOM 747 C C . MET A 1 99 ? -18.298 -6.984 32.203 1.00 59.53 99 MET A C 1
ATOM 749 O O . MET A 1 99 ? -18.090 -5.786 32.021 1.00 59.53 99 MET A O 1
ATOM 753 N N . ILE A 1 100 ? -19.070 -7.430 33.196 1.00 56.34 100 ILE A N 1
ATOM 754 C CA . ILE A 1 100 ? -19.668 -6.567 34.220 1.00 56.34 100 ILE A CA 1
ATOM 755 C C . ILE A 1 100 ? -18.783 -6.601 35.461 1.00 56.34 100 ILE A C 1
ATOM 757 O O . ILE A 1 100 ? -18.681 -7.640 36.109 1.00 56.34 100 ILE A O 1
ATOM 761 N N . VAL A 1 101 ? -18.136 -5.482 35.791 1.00 58.47 101 VAL A N 1
ATOM 762 C CA . VAL A 1 101 ? -17.274 -5.369 36.981 1.00 58.47 101 VAL A CA 1
ATOM 763 C C . VAL A 1 101 ? -17.992 -4.558 38.061 1.00 58.47 101 VAL A C 1
ATOM 765 O O . VAL A 1 101 ? -18.717 -3.607 37.764 1.00 58.47 101 VAL A O 1
ATOM 768 N N . ASP A 1 102 ? -17.813 -4.949 39.320 1.00 55.59 102 ASP A N 1
ATOM 769 C CA . ASP A 1 102 ? -18.268 -4.187 40.482 1.00 55.59 102 ASP A CA 1
ATOM 770 C C . ASP A 1 102 ? -17.115 -3.299 40.967 1.00 55.59 102 ASP A C 1
ATOM 772 O O . ASP A 1 102 ? -16.044 -3.802 41.310 1.00 55.59 102 ASP A O 1
ATOM 776 N N . ILE A 1 103 ? -17.312 -1.979 40.938 1.00 56.31 103 ILE A N 1
ATOM 777 C CA . ILE A 1 103 ? -16.314 -0.990 41.371 1.00 56.31 103 ILE A CA 1
ATOM 778 C C . ILE A 1 103 ? -16.765 -0.222 42.624 1.00 56.31 103 ILE A C 1
ATOM 780 O O . ILE A 1 103 ? -16.370 0.921 42.809 1.00 56.31 103 ILE A O 1
ATOM 784 N N . GLY A 1 104 ? -17.582 -0.801 43.509 1.00 62.66 104 GLY A N 1
ATOM 785 C CA . GLY A 1 104 ? -17.893 -0.179 44.805 1.00 62.66 104 GLY A CA 1
ATOM 786 C C . GLY A 1 104 ? -18.383 1.282 44.721 1.00 62.66 104 GLY A C 1
ATOM 787 O O . GLY A 1 104 ? -19.094 1.672 43.796 1.00 62.66 104 GLY A O 1
ATOM 788 N N . ASN A 1 105 ? -18.046 2.101 45.725 1.00 49.03 105 ASN A N 1
ATOM 789 C CA . ASN A 1 105 ? -18.611 3.445 45.901 1.00 49.03 105 ASN A CA 1
ATOM 790 C C . ASN A 1 105 ? -17.775 4.536 45.204 1.00 49.03 105 ASN A C 1
ATOM 792 O O . ASN A 1 105 ? -17.022 5.263 45.855 1.00 49.03 105 ASN A O 1
ATOM 796 N N . SER A 1 106 ? -17.866 4.648 43.878 1.00 55.25 106 SER A N 1
ATOM 797 C CA . SER A 1 106 ? -17.265 5.751 43.107 1.00 55.25 106 SER A CA 1
ATOM 798 C C . SER A 1 106 ? -18.073 6.072 41.845 1.00 55.25 106 SER A C 1
ATOM 800 O O . SER A 1 106 ? -18.655 5.179 41.234 1.00 55.25 106 SER A O 1
ATOM 802 N N . ASP A 1 107 ? -18.119 7.360 41.489 1.00 50.56 107 ASP A N 1
ATOM 803 C CA . ASP A 1 107 ? -18.891 7.915 40.368 1.00 50.56 107 ASP A CA 1
ATOM 804 C C . ASP A 1 107 ? -18.362 7.446 38.998 1.00 50.56 107 ASP A C 1
ATOM 806 O O . ASP A 1 107 ? -17.154 7.266 38.821 1.00 50.56 107 ASP A O 1
ATOM 810 N N . MET A 1 108 ? -19.265 7.230 38.035 1.00 52.81 108 MET A N 1
ATOM 811 C CA . MET A 1 108 ? -18.976 6.523 36.783 1.00 52.81 108 MET A CA 1
ATOM 812 C C . MET A 1 108 ? -19.284 7.359 35.545 1.00 52.81 108 MET A C 1
ATOM 814 O O . MET A 1 108 ? -20.433 7.700 35.272 1.00 52.81 108 MET A O 1
ATOM 818 N N . VAL A 1 109 ? -18.257 7.580 34.726 1.00 57.41 109 VAL A N 1
ATOM 819 C CA . VAL A 1 109 ? -18.386 8.144 33.380 1.00 57.41 109 VAL A CA 1
ATOM 820 C C . VAL A 1 109 ? -18.132 7.032 32.370 1.00 57.41 109 VAL A C 1
ATOM 822 O O . VAL A 1 109 ? -17.039 6.469 32.313 1.00 57.41 109 VAL A O 1
ATOM 825 N N . PHE A 1 110 ? -19.139 6.706 31.562 1.00 57.50 110 PHE A N 1
ATOM 826 C CA . PHE A 1 110 ? -18.961 5.795 30.438 1.00 57.50 110 PHE A CA 1
ATOM 827 C C . PHE A 1 110 ? -18.149 6.497 29.352 1.00 57.50 110 PHE A C 1
ATOM 829 O O . PHE A 1 110 ? -18.546 7.548 28.848 1.00 57.50 110 PHE A O 1
ATOM 836 N N . ALA A 1 111 ? -17.034 5.896 28.943 1.00 55.12 111 ALA A N 1
ATOM 837 C CA . ALA A 1 111 ? -16.436 6.251 27.670 1.00 55.12 111 ALA A CA 1
ATOM 838 C C . ALA A 1 111 ? -17.394 5.763 26.574 1.00 55.12 111 ALA A C 1
ATOM 840 O O . ALA A 1 111 ? -17.495 4.564 26.334 1.00 55.12 111 ALA A O 1
ATOM 841 N N . GLN A 1 112 ? -18.131 6.673 25.932 1.00 60.06 112 GLN A N 1
ATOM 842 C CA . GLN A 1 112 ? -18.712 6.401 24.620 1.00 60.06 112 GLN A CA 1
ATOM 843 C C . GLN A 1 112 ? -17.597 6.606 23.587 1.00 60.06 112 GLN A C 1
ATOM 845 O O . GLN A 1 112 ? -17.300 7.755 23.247 1.00 60.06 112 GLN A O 1
ATOM 850 N N . PRO A 1 113 ? -16.943 5.542 23.082 1.00 61.34 113 PRO A N 1
ATOM 851 C CA . PRO A 1 113 ? -16.091 5.686 21.913 1.00 61.34 113 PRO A CA 1
ATOM 852 C C . PRO A 1 113 ? -16.961 6.223 20.775 1.00 61.34 113 PRO A C 1
ATOM 854 O O . PRO A 1 113 ? -17.966 5.610 20.410 1.00 61.34 113 PRO A O 1
ATOM 857 N N . SER A 1 114 ? -16.602 7.394 20.251 1.00 60.38 114 SER A N 1
ATOM 858 C CA . SER A 1 114 ? -17.350 8.071 19.196 1.00 60.38 114 SER A CA 1
ATOM 859 C C . SER A 1 114 ? -17.601 7.113 18.027 1.00 60.38 114 SER A C 1
ATOM 861 O O . SER A 1 114 ? -16.681 6.565 17.424 1.00 60.38 114 SER A O 1
ATOM 863 N N . SER A 1 115 ? -18.876 6.876 17.721 1.00 57.22 115 SER A N 1
ATOM 864 C CA . SER A 1 115 ? -19.307 5.894 16.715 1.00 57.22 115 SER A CA 1
ATOM 865 C C . SER A 1 115 ? -19.149 6.385 15.272 1.00 57.22 115 SER A C 1
ATOM 867 O O . SER A 1 115 ? -19.554 5.698 14.340 1.00 57.22 115 SER A O 1
ATOM 869 N N . GLN A 1 116 ? -18.585 7.575 15.060 1.00 55.88 116 GLN A N 1
ATOM 870 C CA . GLN A 1 116 ? -18.529 8.211 13.748 1.00 55.88 116 GLN A CA 1
ATOM 871 C C . GLN A 1 116 ? -17.168 7.979 13.089 1.00 55.88 116 GLN A C 1
ATOM 873 O O . GLN A 1 116 ? -16.349 8.880 12.932 1.00 55.88 116 GLN A O 1
ATOM 878 N N . SER A 1 117 ? -16.917 6.723 12.734 1.00 63.91 117 SER A N 1
ATOM 879 C CA . SER A 1 117 ? -15.755 6.346 11.938 1.00 63.91 117 SER A CA 1
ATOM 880 C C . SER A 1 117 ? -16.077 6.559 10.457 1.00 63.91 117 SER A C 1
ATOM 882 O O . SER A 1 117 ? -16.874 5.823 9.878 1.00 63.91 117 SER A O 1
ATOM 884 N N . GLN A 1 118 ? -15.453 7.557 9.821 1.00 72.94 118 GLN A N 1
ATOM 885 C CA . GLN A 1 118 ? -15.519 7.787 8.365 1.00 72.94 118 GLN A CA 1
ATOM 886 C C . GLN A 1 118 ? -14.662 6.773 7.584 1.00 72.94 118 GLN A C 1
ATOM 888 O O . GLN A 1 118 ? -14.069 7.088 6.555 1.00 72.94 118 GLN A O 1
ATOM 893 N N . PHE A 1 119 ? -14.571 5.541 8.084 1.00 83.31 119 PHE A N 1
ATOM 894 C CA . PHE A 1 119 ? -13.705 4.503 7.546 1.00 83.31 119 PHE A CA 1
ATOM 895 C C . PHE A 1 119 ? -13.974 4.245 6.060 1.00 83.31 119 PHE A C 1
ATOM 897 O O . PHE A 1 119 ? -13.040 4.194 5.269 1.00 83.31 119 PHE A O 1
ATOM 904 N N . GLY A 1 120 ? -15.248 4.156 5.664 1.00 84.44 120 GLY A N 1
ATOM 905 C CA . GLY A 1 120 ? -15.625 3.837 4.286 1.00 84.44 120 GLY A CA 1
ATOM 906 C C . GLY A 1 120 ? -15.123 4.852 3.254 1.00 84.44 120 GLY A C 1
ATOM 907 O O . GLY A 1 120 ? -14.621 4.455 2.208 1.00 84.44 120 GLY A O 1
ATOM 908 N N . THR A 1 121 ? -15.206 6.155 3.539 1.00 86.44 121 THR A N 1
ATOM 909 C CA . THR A 1 121 ? -14.786 7.197 2.584 1.00 86.44 121 THR A CA 1
ATOM 910 C C . THR A 1 121 ? -13.269 7.288 2.471 1.00 86.44 121 THR A C 1
ATOM 912 O O . THR A 1 121 ? -12.745 7.402 1.364 1.00 86.44 121 THR A O 1
ATOM 915 N N . VAL A 1 122 ? -12.554 7.176 3.593 1.00 85.69 122 VAL A N 1
ATOM 916 C CA . VAL A 1 122 ? -11.084 7.175 3.616 1.00 85.69 122 VAL A CA 1
ATOM 917 C C . VAL A 1 122 ? -10.538 5.912 2.951 1.00 85.69 122 VAL A C 1
ATOM 919 O O . VAL A 1 122 ? -9.597 5.985 2.163 1.00 85.69 122 VAL A O 1
ATOM 922 N N . TYR A 1 123 ? -11.167 4.763 3.199 1.00 87.69 123 TYR A N 1
ATOM 923 C CA . TYR A 1 123 ? -10.800 3.503 2.568 1.00 87.69 123 TYR A CA 1
ATOM 924 C C . TYR A 1 123 ? -10.984 3.539 1.043 1.00 87.69 123 TYR A C 1
ATOM 926 O O . TYR A 1 123 ? -10.090 3.134 0.297 1.00 87.69 123 TYR A O 1
ATOM 934 N N . LEU A 1 124 ? -12.109 4.083 0.568 1.00 88.75 124 LEU A N 1
ATOM 935 C CA . LEU A 1 124 ? -12.342 4.283 -0.863 1.00 88.75 124 LEU A CA 1
ATOM 936 C C . LEU A 1 124 ? -11.302 5.224 -1.484 1.00 88.75 124 LEU A C 1
ATOM 938 O O . LEU A 1 124 ? -10.750 4.899 -2.533 1.00 88.75 124 LEU A O 1
ATOM 942 N N . ALA A 1 125 ? -10.987 6.343 -0.827 1.00 88.94 125 ALA A N 1
ATOM 943 C CA . ALA A 1 125 ? -9.962 7.274 -1.297 1.00 88.94 125 ALA A CA 1
ATOM 944 C C . ALA A 1 125 ? -8.573 6.614 -1.378 1.00 88.94 125 ALA A C 1
ATOM 946 O O . ALA A 1 125 ? -7.855 6.810 -2.359 1.00 88.94 125 ALA A O 1
ATOM 947 N N . ALA A 1 126 ? -8.213 5.775 -0.400 1.00 89.44 126 ALA A N 1
ATOM 948 C CA . ALA A 1 126 ? -6.961 5.020 -0.415 1.00 89.44 126 ALA A CA 1
ATOM 949 C C . ALA A 1 126 ? -6.910 4.018 -1.583 1.00 89.44 126 ALA A C 1
ATOM 951 O O . ALA A 1 126 ? -5.909 3.938 -2.294 1.00 89.44 126 ALA A O 1
ATOM 952 N N . MET A 1 127 ? -8.005 3.296 -1.839 1.00 88.50 127 MET A N 1
ATOM 953 C CA . MET A 1 127 ? -8.111 2.377 -2.978 1.00 88.50 127 MET A CA 1
ATOM 954 C C . MET A 1 127 ? -8.039 3.104 -4.327 1.00 88.50 127 MET A C 1
ATOM 956 O O . MET A 1 127 ? -7.372 2.635 -5.247 1.00 88.50 127 MET A O 1
ATOM 960 N N . GLN A 1 128 ? -8.657 4.280 -4.446 1.00 89.12 128 GLN A N 1
ATOM 961 C CA . GLN A 1 128 ? -8.549 5.123 -5.640 1.00 89.12 128 GLN A CA 1
ATOM 962 C C . GLN A 1 128 ? -7.121 5.648 -5.849 1.00 89.12 128 GLN A C 1
ATOM 964 O O . GLN A 1 128 ? -6.616 5.615 -6.971 1.00 89.12 128 GLN A O 1
ATOM 969 N N . ALA A 1 129 ? -6.438 6.072 -4.781 1.00 87.88 129 ALA A N 1
ATOM 970 C CA . ALA A 1 129 ? -5.040 6.496 -4.842 1.00 87.88 129 ALA A CA 1
ATOM 971 C C . ALA A 1 129 ? -4.111 5.346 -5.269 1.00 87.88 129 ALA A C 1
ATOM 973 O O . ALA A 1 129 ? -3.205 5.542 -6.083 1.00 87.88 129 ALA A O 1
ATOM 974 N N . MET A 1 130 ? -4.365 4.126 -4.785 1.00 89.19 130 MET A N 1
ATOM 975 C CA . MET A 1 130 ? -3.642 2.933 -5.227 1.00 89.19 130 MET A CA 1
ATOM 976 C C . MET A 1 130 ? -3.902 2.601 -6.697 1.00 89.19 130 MET A C 1
ATOM 978 O O . MET A 1 130 ? -2.951 2.322 -7.426 1.00 89.19 130 MET A O 1
ATOM 982 N N . ALA A 1 131 ? -5.153 2.681 -7.154 1.00 88.88 131 ALA A N 1
ATOM 983 C CA . ALA A 1 131 ? -5.508 2.454 -8.554 1.00 88.88 131 ALA A CA 1
ATOM 984 C C . ALA A 1 131 ? -4.800 3.463 -9.478 1.00 88.88 131 ALA A C 1
ATOM 986 O O . ALA A 1 131 ? -4.151 3.069 -10.451 1.00 88.88 131 ALA A O 1
ATOM 987 N N . ALA A 1 132 ? -4.799 4.748 -9.099 1.00 88.25 132 ALA A N 1
ATOM 988 C CA . ALA A 1 132 ? -4.062 5.798 -9.798 1.00 88.25 132 ALA A CA 1
ATOM 989 C C . ALA A 1 132 ? -2.547 5.520 -9.849 1.00 88.25 132 ALA A C 1
ATOM 991 O O . ALA A 1 132 ? -1.918 5.734 -10.885 1.00 88.25 132 ALA A O 1
ATOM 992 N N . GLY A 1 133 ? -1.963 4.990 -8.767 1.00 85.88 133 GLY A N 1
ATOM 993 C CA . GLY A 1 133 ? -0.553 4.593 -8.715 1.00 85.88 133 GLY A CA 1
ATOM 994 C C . GLY A 1 133 ? -0.210 3.365 -9.570 1.00 85.88 133 GLY A C 1
ATOM 995 O O . GLY A 1 133 ? 0.897 3.289 -10.099 1.00 85.88 133 GLY A O 1
ATOM 996 N N . ALA A 1 134 ? -1.145 2.424 -9.739 1.00 87.50 134 ALA A N 1
ATOM 997 C CA . ALA A 1 134 ? -0.998 1.264 -10.631 1.00 87.50 134 ALA A CA 1
ATOM 998 C C . ALA A 1 134 ? -1.239 1.597 -12.105 1.00 87.50 134 ALA A C 1
ATOM 1000 O O . ALA A 1 134 ? -0.859 0.810 -12.972 1.00 87.50 134 ALA A O 1
ATOM 1001 N N . GLY A 1 135 ? -1.876 2.732 -12.399 1.00 86.50 135 GLY A N 1
ATOM 1002 C CA . GLY A 1 135 ? -2.342 3.050 -13.747 1.00 86.50 135 GLY A CA 1
ATOM 1003 C C . GLY A 1 135 ? -3.523 2.183 -14.196 1.00 86.50 135 GLY A C 1
ATOM 1004 O O . GLY A 1 135 ? -3.708 1.997 -15.396 1.00 86.50 135 GLY A O 1
ATOM 1005 N N . ILE A 1 136 ? -4.301 1.647 -13.250 1.00 89.50 136 ILE A N 1
ATOM 1006 C CA . ILE A 1 136 ? -5.530 0.884 -13.512 1.00 89.50 136 ILE A CA 1
ATOM 1007 C C . ILE A 1 136 ? -6.737 1.627 -12.942 1.00 89.50 136 ILE A C 1
ATOM 1009 O O . ILE A 1 136 ? -6.596 2.516 -12.102 1.00 89.50 136 ILE A O 1
ATOM 1013 N N . THR A 1 137 ? -7.939 1.286 -13.397 1.00 88.19 137 THR A N 1
ATOM 1014 C CA . THR A 1 137 ? -9.157 1.876 -12.825 1.00 88.19 137 THR A CA 1
ATOM 1015 C C . THR A 1 137 ? -9.464 1.264 -11.457 1.00 88.19 137 THR A C 1
ATOM 1017 O O . THR A 1 137 ? -9.063 0.137 -11.166 1.00 88.19 137 THR A O 1
ATOM 1020 N N . TYR A 1 138 ? -10.185 2.001 -10.601 1.00 86.19 138 TYR A N 1
ATOM 1021 C CA . TYR A 1 138 ? -10.625 1.496 -9.290 1.00 86.19 138 TYR A CA 1
ATOM 1022 C C . TYR A 1 138 ? -11.337 0.143 -9.421 1.00 86.19 138 TYR A C 1
ATOM 1024 O O . TYR A 1 138 ? -11.016 -0.794 -8.701 1.00 86.19 138 TYR A O 1
ATOM 1032 N N . ASP A 1 139 ? -12.215 0.029 -10.414 1.00 86.25 139 ASP A N 1
ATOM 1033 C CA . ASP A 1 139 ? -12.960 -1.188 -10.723 1.00 86.25 139 ASP A CA 1
ATOM 1034 C C . ASP A 1 139 ? -12.053 -2.375 -11.104 1.00 86.25 139 ASP A C 1
ATOM 1036 O O . ASP A 1 139 ? -12.263 -3.497 -10.656 1.00 86.25 139 ASP A O 1
ATOM 1040 N N . GLN A 1 140 ? -10.962 -2.137 -11.840 1.00 85.38 140 GLN A N 1
ATOM 1041 C CA . GLN A 1 140 ? -9.971 -3.180 -12.139 1.00 85.38 140 GLN A CA 1
ATOM 1042 C C . GLN A 1 140 ? -9.161 -3.613 -10.909 1.00 85.38 140 GLN A C 1
ATOM 1044 O O . GLN A 1 140 ? -8.677 -4.744 -10.870 1.00 85.38 140 GLN A O 1
ATOM 1049 N N . LEU A 1 141 ? -8.984 -2.725 -9.926 1.00 84.75 141 LEU A N 1
ATOM 1050 C CA . LEU A 1 141 ? -8.242 -3.015 -8.699 1.00 84.75 141 LEU A CA 1
ATOM 1051 C C . LEU A 1 141 ? -9.097 -3.777 -7.675 1.00 84.75 141 LEU A C 1
ATOM 1053 O O . LEU A 1 141 ? -8.602 -4.711 -7.047 1.00 84.75 141 LEU A O 1
ATOM 1057 N N . THR A 1 142 ? -10.349 -3.359 -7.471 1.00 83.38 142 THR A N 1
ATOM 1058 C CA . THR A 1 142 ? -11.225 -3.884 -6.409 1.00 83.38 142 THR A CA 1
ATOM 1059 C C . THR A 1 142 ? -12.252 -4.898 -6.906 1.00 83.38 142 THR A C 1
ATOM 1061 O O . THR A 1 142 ? -12.770 -5.670 -6.100 1.00 83.38 142 THR A O 1
ATOM 1064 N N . GLY A 1 143 ? -12.560 -4.908 -8.206 1.00 82.25 143 GLY A N 1
ATOM 1065 C CA . GLY A 1 143 ? -13.676 -5.666 -8.773 1.00 82.25 143 GLY A CA 1
ATOM 1066 C C . GLY A 1 143 ? -15.054 -5.143 -8.349 1.00 82.25 143 GLY A C 1
ATOM 1067 O O . GLY A 1 143 ? -16.046 -5.855 -8.515 1.00 82.25 143 GLY A O 1
ATOM 1068 N N . ASP A 1 144 ? -15.127 -3.945 -7.751 1.00 79.81 144 ASP A N 1
ATOM 1069 C CA . ASP A 1 144 ? -16.385 -3.334 -7.325 1.00 79.81 144 ASP A CA 1
ATOM 1070 C C . ASP A 1 144 ? -16.959 -2.400 -8.402 1.00 79.81 144 ASP A C 1
ATOM 1072 O O . ASP A 1 144 ? -16.597 -1.226 -8.510 1.00 79.81 144 ASP A O 1
ATOM 1076 N N . LEU A 1 145 ? -17.945 -2.926 -9.132 1.00 81.12 145 LEU A N 1
ATOM 1077 C CA . LEU A 1 145 ? -18.670 -2.235 -10.200 1.00 81.12 145 LEU A CA 1
ATOM 1078 C C . LEU A 1 145 ? -19.734 -1.239 -9.699 1.00 81.12 145 LEU A C 1
ATOM 1080 O O . LEU A 1 145 ? -20.418 -0.616 -10.512 1.00 81.12 145 LEU A O 1
ATOM 1084 N N . ARG A 1 146 ? -19.927 -1.069 -8.382 1.00 73.81 146 ARG A N 1
ATOM 1085 C CA . ARG A 1 146 ? -21.019 -0.238 -7.827 1.00 73.81 146 ARG A CA 1
ATOM 1086 C C . ARG A 1 146 ? -20.977 1.237 -8.234 1.00 73.81 146 ARG A C 1
ATOM 1088 O O . ARG A 1 146 ? -22.010 1.893 -8.155 1.00 73.81 146 ARG A O 1
ATOM 1095 N N . GLN A 1 147 ? -19.819 1.759 -8.637 1.00 67.06 147 GLN A N 1
ATOM 1096 C CA . GLN A 1 147 ? -19.640 3.153 -9.072 1.00 67.06 147 GLN A CA 1
ATOM 1097 C C . GLN A 1 147 ? -19.157 3.273 -10.527 1.00 67.06 147 GLN A C 1
ATOM 1099 O O . GLN A 1 147 ? -18.578 4.287 -10.904 1.00 67.06 147 GLN A O 1
ATOM 1104 N N . ALA A 1 148 ? -19.354 2.238 -11.348 1.00 61.59 148 ALA A N 1
ATOM 1105 C CA . ALA A 1 148 ? -18.876 2.226 -12.731 1.00 61.59 148 ALA A CA 1
ATOM 1106 C C . ALA A 1 148 ? -19.771 3.006 -13.724 1.00 61.59 148 ALA A C 1
ATOM 1108 O O . ALA A 1 148 ? -19.456 3.026 -14.914 1.00 61.59 148 ALA A O 1
ATOM 1109 N N . ASN A 1 149 ? -20.873 3.619 -13.269 1.00 52.34 149 ASN A N 1
ATOM 1110 C CA . ASN A 1 149 ? -21.882 4.269 -14.116 1.00 52.34 149 ASN A CA 1
ATOM 1111 C C . ASN A 1 149 ? -22.353 5.603 -13.528 1.00 52.34 149 ASN A C 1
ATOM 1113 O O . ASN A 1 149 ? -22.723 5.599 -12.331 1.00 52.34 149 ASN A O 1
#